Protein AF-A0A1C4PBJ3-F1 (afdb_monomer_lite)

Radius of gyration: 25.82 Å; chains: 1; bounding box: 63×35×83 Å

Secondary structure (DSSP, 8-state):
----EEEEEEEEEE--SS-----------TT-EEEE-TTT-TT-EEEE-SSEEEEEEEE---PBP---HHIIIIIS---TTT--EEEEEEEEEEEE-S---GGGTTTGGGGTTHHHHHHHHHHHH-HHHHHHHTTHHHHHHHHHHHHHHSPPPPHHHHHHHHHHTTSSSSS--

Foldseek 3Di:
DKPWDKDKAKFKDWDDDDDDDDDDDDDADPPKDKDADPPPHDPWIWIRHPFKIKIKDKDFPFDFDDDPQCCCCPVVVHNSVPITMTIIMIIMIMTTDPPPPPVCPVVVVRCPVVVVVVVVCNCPGHVVNVCVVVVVVVVVVVVVVVCVVDPDPDPVVVVVVVVVVVPPPPPDD

Structure (mmCIF, N/CA/C/O backbone):
data_AF-A0A1C4PBJ3-F1
#
_entry.id   AF-A0A1C4PBJ3-F1
#
loop_
_atom_site.group_PDB
_atom_site.id
_atom_site.type_symbol
_atom_site.label_atom_id
_atom_site.label_alt_id
_atom_site.label_comp_id
_atom_site.label_asym_id
_atom_site.label_entity_id
_atom_site.label_seq_id
_atom_site.pdbx_PDB_ins_code
_atom_site.Cartn_x
_atom_site.Cartn_y
_atom_site.Cartn_z
_atom_site.occupancy
_atom_site.B_iso_or_equiv
_atom_site.auth_seq_id
_atom_site.auth_comp_id
_atom_site.auth_asym_id
_atom_site.auth_atom_id
_atom_site.pdbx_PDB_model_num
ATOM 1 N N . MET A 1 1 ? -12.095 -16.387 19.108 1.00 33.94 1 MET A N 1
ATOM 2 C CA . MET A 1 1 ? -10.865 -16.398 18.285 1.00 33.94 1 MET A CA 1
ATOM 3 C C . MET A 1 1 ? -10.404 -14.954 18.110 1.00 33.94 1 MET A C 1
ATOM 5 O O . MET A 1 1 ? -11.253 -14.123 17.823 1.00 33.94 1 MET A O 1
ATOM 9 N N . SER A 1 2 ? -9.138 -14.624 18.402 1.00 35.03 2 SER A N 1
ATOM 10 C CA . SER A 1 2 ? -8.572 -13.299 18.074 1.00 35.03 2 SER A CA 1
ATOM 11 C C . SER A 1 2 ? -8.080 -13.402 16.640 1.00 35.03 2 SER A C 1
ATOM 13 O O . SER A 1 2 ? -7.171 -14.185 16.387 1.00 35.03 2 SER A O 1
ATOM 15 N N . GLY A 1 3 ? -8.758 -12.743 15.707 1.00 48.16 3 GLY A N 1
ATOM 16 C CA . GLY A 1 3 ? -8.329 -12.681 14.316 1.00 48.16 3 GLY A CA 1
ATOM 17 C C . GLY A 1 3 ? -7.573 -11.383 14.110 1.00 48.16 3 GLY A C 1
ATOM 18 O O . GLY A 1 3 ? -8.170 -10.407 13.670 1.00 48.16 3 GLY A O 1
ATOM 19 N N . ASP A 1 4 ? -6.300 -11.354 14.489 1.00 53.06 4 ASP A N 1
ATOM 20 C CA . ASP A 1 4 ? -5.421 -10.247 14.126 1.00 53.06 4 ASP A CA 1
ATOM 21 C C . ASP A 1 4 ? -5.090 -10.437 12.638 1.00 53.06 4 ASP A C 1
ATOM 23 O O . ASP A 1 4 ? -4.325 -11.332 12.277 1.00 53.06 4 ASP A O 1
ATOM 27 N N . LYS A 1 5 ? -5.719 -9.650 11.756 1.00 59.69 5 LYS A N 1
ATOM 28 C CA . LYS A 1 5 ? -5.404 -9.650 10.318 1.00 59.69 5 LYS A CA 1
ATOM 29 C C . LYS A 1 5 ? -4.367 -8.558 10.092 1.00 59.69 5 LYS A C 1
ATOM 31 O O . LYS A 1 5 ? -4.683 -7.373 10.209 1.00 59.69 5 LYS A O 1
ATOM 36 N N . ILE A 1 6 ? -3.132 -8.967 9.825 1.00 57.66 6 ILE A N 1
ATOM 37 C CA . ILE A 1 6 ? -2.056 -8.070 9.401 1.00 57.66 6 ILE A CA 1
ATOM 38 C C . ILE A 1 6 ? -2.011 -8.130 7.882 1.00 57.66 6 ILE A C 1
ATOM 40 O O . ILE A 1 6 ? -1.867 -9.207 7.305 1.00 57.66 6 ILE A O 1
ATOM 44 N N . ILE A 1 7 ? -2.170 -6.978 7.244 1.00 57.66 7 ILE A N 1
ATOM 45 C CA . ILE A 1 7 ? -1.995 -6.823 5.805 1.00 57.66 7 ILE A CA 1
ATOM 46 C C . ILE A 1 7 ? -0.792 -5.913 5.605 1.00 57.66 7 ILE A C 1
ATOM 48 O O . ILE A 1 7 ? -0.793 -4.767 6.053 1.00 57.66 7 ILE A O 1
ATOM 52 N N . THR A 1 8 ? 0.228 -6.444 4.941 1.00 63.47 8 THR A N 1
ATOM 53 C CA . THR A 1 8 ? 1.391 -5.683 4.488 1.00 63.47 8 THR A CA 1
ATOM 54 C C . THR A 1 8 ? 1.162 -5.320 3.034 1.00 63.47 8 THR A C 1
ATOM 56 O O . THR A 1 8 ? 0.879 -6.193 2.220 1.00 63.47 8 THR A O 1
ATOM 59 N N . THR A 1 9 ? 1.248 -4.036 2.719 1.00 64.94 9 THR A N 1
ATOM 60 C CA . THR A 1 9 ? 1.139 -3.518 1.357 1.00 64.94 9 THR A CA 1
ATOM 61 C C . THR A 1 9 ? 2.459 -2.864 0.979 1.00 64.94 9 THR A C 1
ATOM 63 O O . THR A 1 9 ? 2.974 -2.052 1.747 1.00 64.94 9 THR A O 1
ATOM 66 N N . ILE A 1 10 ? 3.015 -3.233 -0.173 1.00 58.59 10 ILE A N 1
ATOM 67 C CA . ILE A 1 10 ? 4.288 -2.703 -0.665 1.00 58.59 10 ILE A CA 1
ATOM 68 C C . ILE A 1 10 ? 3.994 -1.707 -1.779 1.00 58.59 10 ILE A C 1
ATOM 70 O O . ILE A 1 10 ? 3.514 -2.075 -2.848 1.00 58.59 10 ILE A O 1
ATOM 74 N N . VAL A 1 11 ? 4.308 -0.448 -1.510 1.00 56.06 11 VAL A N 1
ATOM 75 C CA . VAL A 1 11 ? 4.199 0.660 -2.449 1.00 56.06 11 VAL A CA 1
ATOM 76 C C . VAL A 1 11 ? 5.556 0.886 -3.078 1.00 56.06 11 VAL A C 1
ATOM 78 O O . VAL A 1 11 ? 6.561 1.022 -2.381 1.00 56.06 11 VAL A O 1
ATOM 81 N N . VAL A 1 12 ? 5.568 1.008 -4.399 1.00 55.84 12 VAL A N 1
ATOM 82 C CA . VAL A 1 12 ? 6.752 1.423 -5.138 1.00 55.84 12 VAL A CA 1
ATOM 83 C C . VAL A 1 12 ? 6.486 2.769 -5.790 1.00 55.84 12 VAL A C 1
ATOM 85 O O . VAL A 1 12 ? 5.518 2.925 -6.531 1.00 55.84 12 VAL A O 1
ATOM 88 N N . SER A 1 13 ? 7.336 3.751 -5.496 1.00 57.72 13 SER A N 1
ATOM 89 C CA . SER A 1 13 ? 7.252 5.087 -6.089 1.00 57.72 13 SER A CA 1
ATOM 90 C C . SER A 1 13 ? 8.486 5.370 -6.939 1.00 57.72 13 SER A C 1
ATOM 92 O O . SER A 1 13 ? 9.610 5.186 -6.470 1.00 57.72 13 SER A O 1
ATOM 94 N N . ALA A 1 14 ? 8.271 5.827 -8.175 1.00 53.50 14 ALA A N 1
ATOM 95 C CA . ALA A 1 14 ? 9.308 6.354 -9.058 1.00 53.50 14 ALA A CA 1
ATOM 96 C C . ALA A 1 14 ? 9.207 7.886 -9.078 1.00 53.50 14 ALA A C 1
ATOM 98 O O . ALA A 1 14 ? 8.134 8.444 -9.311 1.00 53.50 14 ALA A O 1
ATOM 99 N N . TYR A 1 15 ? 10.313 8.574 -8.788 1.00 52.41 15 TYR A N 1
ATOM 100 C CA . TYR A 1 15 ? 10.307 10.019 -8.560 1.00 52.41 15 TYR A CA 1
ATOM 101 C C . TYR A 1 15 ? 10.623 10.832 -9.826 1.00 52.41 15 TYR A C 1
ATOM 103 O O . TYR A 1 15 ? 11.685 10.679 -10.425 1.00 52.41 15 TYR A O 1
ATOM 111 N N . SER A 1 16 ? 9.733 11.770 -10.162 1.00 44.22 16 SER A N 1
ATOM 112 C CA . SER A 1 16 ? 9.980 12.903 -11.063 1.00 44.22 16 SER A CA 1
ATOM 113 C C . SER A 1 16 ? 9.087 14.081 -10.650 1.00 44.22 16 SER A C 1
ATOM 115 O O . SER A 1 16 ? 8.059 14.321 -11.272 1.00 44.22 16 SER A O 1
ATOM 117 N N . GLY A 1 17 ? 9.478 14.811 -9.601 1.00 53.66 17 GLY A N 1
ATOM 118 C CA . GLY A 1 17 ? 8.904 16.117 -9.245 1.00 53.66 17 GLY A CA 1
ATOM 119 C C . GLY A 1 17 ? 7.462 16.152 -8.694 1.00 53.66 17 GLY A C 1
ATOM 120 O O . GLY A 1 17 ? 6.544 15.543 -9.224 1.00 53.66 17 GLY A O 1
ATOM 121 N N . ASP A 1 18 ? 7.313 16.979 -7.655 1.00 55.19 18 ASP A N 1
ATOM 122 C CA . ASP A 1 18 ? 6.125 17.406 -6.892 1.00 55.19 18 ASP A CA 1
ATOM 123 C C . ASP A 1 18 ? 5.370 16.387 -6.009 1.00 55.19 18 ASP A C 1
ATOM 125 O O . ASP A 1 18 ? 5.390 15.173 -6.210 1.00 55.19 18 ASP A O 1
ATOM 129 N N . LYS A 1 19 ? 4.782 16.902 -4.917 1.00 49.75 19 LYS A N 1
ATOM 130 C CA . LYS A 1 19 ? 4.219 16.104 -3.810 1.00 49.75 19 LYS A CA 1
ATOM 131 C C . LYS A 1 19 ? 2.839 15.540 -4.159 1.00 49.75 19 LYS A C 1
ATOM 133 O O . LYS A 1 19 ? 1.918 16.288 -4.477 1.00 49.75 19 LYS A O 1
ATOM 138 N N . TYR A 1 20 ? 2.659 14.235 -3.976 1.00 57.84 20 TYR A N 1
ATOM 139 C CA . TYR A 1 20 ? 1.381 13.557 -4.194 1.00 57.84 20 TYR A CA 1
ATOM 140 C C . TYR A 1 20 ? 0.557 13.501 -2.903 1.00 57.84 20 TYR A C 1
ATOM 142 O O . TYR A 1 20 ? 0.980 12.907 -1.911 1.00 57.84 20 TYR A O 1
ATOM 150 N N . TYR A 1 21 ? -0.645 14.083 -2.923 1.00 55.72 21 TYR A N 1
ATOM 151 C CA . TYR A 1 21 ? -1.632 13.943 -1.850 1.00 55.72 21 TYR A CA 1
ATOM 152 C C . TYR A 1 21 ? -2.972 13.501 -2.430 1.00 55.72 21 TYR A C 1
ATOM 154 O O . TYR A 1 21 ? -3.525 14.168 -3.302 1.00 55.72 21 TYR A O 1
ATOM 162 N N . HIS A 1 22 ? -3.525 12.407 -1.904 1.00 61.66 22 HIS A N 1
ATOM 163 C CA . HIS A 1 22 ? -4.883 11.977 -2.216 1.00 61.66 22 HIS A CA 1
ATOM 164 C C . HIS A 1 22 ? -5.764 12.133 -0.977 1.00 61.66 22 HIS A C 1
ATOM 166 O O . HIS A 1 22 ? -5.483 11.571 0.082 1.00 61.66 22 HIS A O 1
ATOM 172 N N . HIS A 1 23 ? -6.842 12.904 -1.104 1.00 67.94 23 HIS A N 1
ATOM 173 C CA . HIS A 1 23 ? -7.827 13.040 -0.037 1.00 67.94 23 HIS A CA 1
ATOM 174 C C . HIS A 1 23 ? -8.746 11.819 -0.044 1.00 67.94 23 HIS A C 1
ATOM 176 O O . HIS A 1 23 ? -9.150 11.341 -1.104 1.00 67.94 23 HIS A O 1
ATOM 182 N N . PHE A 1 24 ? -9.105 11.315 1.132 1.00 69.31 24 PHE A N 1
ATOM 183 C CA . PHE A 1 24 ? -10.142 10.298 1.256 1.00 69.31 24 PHE A CA 1
ATOM 184 C C . PHE A 1 24 ? -11.047 10.609 2.443 1.00 69.31 24 PHE A C 1
ATOM 186 O O . PHE A 1 24 ? -10.644 11.264 3.404 1.00 69.31 24 PHE A O 1
ATOM 193 N N . SER A 1 25 ? -12.287 10.136 2.352 1.00 75.00 25 SER A N 1
ATOM 194 C CA . SER A 1 25 ? -13.273 10.227 3.423 1.00 75.00 25 SER A CA 1
ATOM 195 C C . SER A 1 25 ? -13.554 8.833 3.967 1.00 75.00 25 SER A C 1
ATOM 197 O O . SER A 1 25 ? -13.634 7.865 3.206 1.00 75.00 25 SER A O 1
ATOM 199 N N . LEU A 1 26 ? -13.693 8.731 5.287 1.00 77.88 26 LEU A N 1
ATOM 200 C CA . LEU A 1 26 ? -13.981 7.480 5.972 1.00 77.88 26 LEU A CA 1
ATOM 201 C C . LEU A 1 26 ? -15.108 7.691 6.982 1.00 77.88 26 LEU A C 1
ATOM 203 O O . LEU A 1 26 ? -14.971 8.459 7.933 1.00 77.88 26 LEU A O 1
ATOM 207 N N . THR A 1 27 ? -16.221 6.991 6.785 1.00 79.31 27 THR A N 1
ATOM 208 C CA . THR A 1 27 ? -17.342 6.991 7.728 1.00 79.31 27 THR A CA 1
ATOM 209 C C . THR A 1 27 ? -17.068 5.990 8.842 1.00 79.31 27 THR A C 1
ATOM 211 O O . THR A 1 27 ? -16.875 4.805 8.578 1.00 79.31 27 THR A O 1
ATOM 214 N N . LEU A 1 28 ? -17.063 6.464 10.088 1.00 82.19 28 LEU A N 1
ATOM 215 C CA . LEU A 1 28 ? -16.771 5.642 11.260 1.00 82.19 28 LEU A CA 1
ATOM 216 C C . LEU A 1 28 ? -18.006 5.472 12.156 1.00 82.19 28 LEU A C 1
ATOM 218 O O . LEU A 1 28 ? -18.807 6.401 12.271 1.00 82.19 28 LEU A O 1
ATOM 222 N N . PRO A 1 29 ? -18.147 4.324 12.845 1.00 79.12 29 PRO A N 1
ATOM 223 C CA . PRO A 1 29 ? -19.187 4.135 13.850 1.00 79.12 29 PRO A CA 1
ATOM 224 C C . PRO A 1 29 ? -19.089 5.165 14.980 1.00 79.12 29 PRO A C 1
ATOM 226 O O . PRO A 1 29 ? -17.990 5.584 15.364 1.00 79.12 29 PRO A O 1
ATOM 229 N N . GLN A 1 30 ? -20.230 5.520 15.570 1.00 79.81 30 GLN A N 1
ATOM 230 C CA . GLN A 1 30 ? -20.280 6.432 16.712 1.00 79.81 30 GLN A CA 1
ATOM 231 C C . GLN A 1 30 ? -19.432 5.905 17.883 1.00 79.81 30 GLN A C 1
ATOM 233 O O . GLN A 1 30 ? -19.420 4.711 18.179 1.00 79.81 30 GLN A O 1
ATOM 238 N N . GLY A 1 31 ? -18.699 6.804 18.544 1.00 81.62 31 GLY A N 1
ATOM 239 C CA . GLY A 1 31 ? -17.777 6.451 19.629 1.00 81.62 31 GLY A CA 1
ATOM 240 C C . GLY A 1 31 ? -16.388 6.004 19.163 1.00 81.62 31 GLY A C 1
ATOM 241 O O . GLY A 1 31 ? -15.540 5.716 20.008 1.00 81.62 31 GLY A O 1
ATOM 242 N N . SER A 1 32 ? -16.130 5.981 17.851 1.00 85.31 32 SER A N 1
ATOM 243 C CA . SER A 1 32 ? -14.778 5.774 17.326 1.00 85.31 32 SER A CA 1
ATOM 244 C C . SER A 1 32 ? -13.873 6.966 17.638 1.00 85.31 32 SER A C 1
ATOM 246 O O . SER A 1 32 ? -14.311 8.116 17.640 1.00 85.31 32 SER A O 1
ATOM 248 N N . ARG A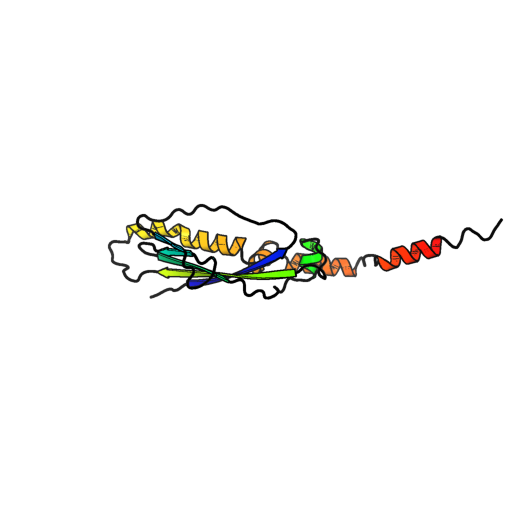 1 33 ? -12.593 6.693 17.886 1.00 89.25 33 ARG A N 1
ATOM 249 C CA . ARG A 1 33 ? -11.557 7.700 18.130 1.00 89.25 33 ARG A CA 1
ATOM 250 C C . ARG A 1 33 ? -10.426 7.524 17.134 1.00 89.25 33 ARG A C 1
ATOM 252 O O . ARG A 1 33 ? -10.010 6.400 16.873 1.00 89.25 33 ARG A O 1
ATOM 259 N N . ILE A 1 34 ? -9.927 8.637 16.614 1.00 88.81 34 ILE A N 1
ATOM 260 C CA . ILE A 1 34 ? -8.770 8.671 15.723 1.00 88.81 34 ILE A CA 1
ATOM 261 C C . ILE A 1 34 ? -7.624 9.326 16.486 1.00 88.81 34 ILE A C 1
ATOM 263 O O . ILE A 1 34 ? -7.806 10.378 17.097 1.00 88.81 34 ILE A O 1
ATOM 267 N N . SER A 1 35 ? -6.450 8.715 16.447 1.00 88.75 35 SER A N 1
ATOM 268 C CA . SER A 1 35 ? -5.235 9.269 17.037 1.00 88.75 35 SER A CA 1
ATOM 269 C C . SER A 1 35 ? -4.048 9.033 16.121 1.00 88.75 35 SER A C 1
ATOM 271 O O . SER A 1 35 ? -3.949 7.981 15.495 1.00 88.75 35 SER A O 1
ATOM 273 N N . ARG A 1 36 ? -3.125 9.991 16.079 1.00 83.44 36 ARG A N 1
ATOM 274 C CA . ARG A 1 36 ? -1.790 9.780 15.516 1.00 83.44 36 ARG A CA 1
ATOM 275 C C . ARG A 1 36 ? -0.853 9.358 16.637 1.00 83.44 36 ARG A C 1
ATOM 277 O O . ARG A 1 36 ? -0.968 9.868 17.751 1.00 83.44 36 ARG A O 1
ATOM 284 N N . SER A 1 37 ? 0.021 8.404 16.352 1.00 66.44 37 SER A N 1
ATOM 285 C CA . SER A 1 37 ? 1.024 7.936 17.304 1.00 66.44 37 SER A CA 1
ATOM 286 C C . SER A 1 37 ? 2.394 8.073 16.670 1.00 66.44 37 SER A C 1
ATOM 288 O O . SER A 1 37 ? 2.786 7.236 15.869 1.00 66.44 37 SER A O 1
ATOM 290 N N . ASP A 1 38 ? 3.152 9.088 17.074 1.00 64.06 38 ASP A N 1
ATOM 291 C CA . ASP A 1 38 ? 4.537 9.261 16.613 1.00 64.06 38 ASP A CA 1
ATOM 292 C C . ASP A 1 38 ? 5.512 8.300 17.323 1.00 64.06 38 ASP A C 1
ATOM 294 O O . ASP A 1 38 ? 6.722 8.384 17.141 1.00 64.06 38 ASP A O 1
ATOM 298 N N . LYS A 1 39 ? 4.999 7.392 18.168 1.00 59.97 39 LYS A N 1
ATOM 299 C CA . LYS A 1 39 ? 5.817 6.454 18.947 1.00 59.97 39 LYS A CA 1
ATOM 300 C C . LYS A 1 39 ? 6.313 5.255 18.138 1.00 59.97 39 LYS A C 1
ATOM 302 O O . LYS A 1 39 ? 7.329 4.687 18.515 1.00 59.97 39 LYS A O 1
ATOM 307 N N . GLU A 1 40 ? 5.588 4.848 17.094 1.00 57.47 40 GLU A N 1
ATOM 308 C CA . GLU A 1 40 ? 5.880 3.615 16.341 1.00 57.47 40 GLU A CA 1
ATOM 309 C C . GLU A 1 40 ? 6.470 3.905 14.955 1.00 57.47 40 GLU A C 1
ATOM 311 O O . GLU A 1 40 ? 7.463 3.288 14.580 1.00 57.47 40 GLU A O 1
ATOM 316 N N . SER A 1 41 ? 5.936 4.886 14.220 1.00 59.19 41 SER A N 1
ATOM 317 C CA . SER A 1 41 ? 6.583 5.442 13.026 1.00 59.19 41 SER A CA 1
ATOM 318 C C . SER A 1 41 ? 6.003 6.810 12.660 1.00 59.19 41 SER A C 1
ATOM 320 O O . SER A 1 41 ? 4.850 7.122 12.981 1.00 59.19 41 SER A O 1
ATOM 322 N N . ILE A 1 42 ? 6.782 7.623 11.942 1.00 65.06 42 ILE A N 1
ATOM 323 C CA . ILE A 1 42 ? 6.273 8.846 11.313 1.00 65.06 42 ILE A CA 1
ATOM 324 C C . ILE A 1 42 ? 5.169 8.444 10.326 1.00 65.06 42 ILE A C 1
ATOM 326 O O . ILE A 1 42 ? 5.403 7.664 9.408 1.00 65.06 42 ILE A O 1
ATOM 330 N N . GLY A 1 43 ? 3.961 8.980 10.514 1.00 68.25 43 GLY A N 1
ATOM 331 C CA . GLY A 1 43 ? 2.809 8.676 9.656 1.00 68.25 43 GLY A CA 1
ATOM 332 C C . GLY A 1 43 ? 1.898 7.552 10.160 1.00 68.25 43 GLY A C 1
ATOM 333 O O . GLY A 1 43 ? 0.986 7.154 9.437 1.00 68.25 43 GLY A O 1
ATOM 334 N N . SER A 1 44 ? 2.090 7.067 11.391 1.00 81.62 44 SER A N 1
ATOM 335 C CA . SER A 1 44 ? 1.193 6.080 11.999 1.00 81.62 44 SER A CA 1
ATOM 336 C C . SER A 1 44 ? -0.164 6.677 12.416 1.00 81.62 44 SER A C 1
ATOM 338 O O . SER A 1 44 ? -0.246 7.733 13.056 1.00 81.62 44 SER A O 1
ATOM 340 N N . LEU A 1 45 ? -1.253 5.976 12.088 1.00 87.12 45 LEU A N 1
ATOM 341 C CA . LEU A 1 45 ? -2.638 6.355 12.388 1.00 87.12 45 LEU A CA 1
ATOM 342 C C . LEU A 1 45 ? -3.347 5.198 13.094 1.00 87.12 45 LEU A C 1
ATOM 344 O O . LEU A 1 45 ? -3.366 4.085 12.591 1.00 87.12 45 LEU A O 1
ATOM 348 N N . ALA A 1 46 ? -3.998 5.464 14.220 1.00 89.31 46 ALA A N 1
ATOM 349 C CA . ALA A 1 46 ? -4.805 4.478 14.927 1.00 89.31 46 ALA A CA 1
ATOM 350 C C . ALA A 1 46 ? -6.274 4.909 14.956 1.00 89.31 46 ALA A C 1
ATOM 352 O O . ALA A 1 46 ? -6.604 6.036 15.337 1.00 89.31 46 ALA A O 1
ATOM 353 N N . ILE A 1 47 ? -7.160 3.990 14.586 1.00 89.44 47 ILE A N 1
ATOM 354 C CA . ILE A 1 47 ? -8.610 4.118 14.690 1.00 89.44 47 ILE A CA 1
ATOM 355 C C . ILE A 1 47 ? -9.079 3.123 15.743 1.00 89.44 47 ILE A C 1
ATOM 357 O O . ILE A 1 47 ? -8.980 1.911 15.569 1.00 89.44 47 ILE A O 1
ATOM 361 N N . ARG A 1 48 ? -9.605 3.631 16.852 1.00 89.31 48 ARG A N 1
ATOM 362 C CA . ARG A 1 48 ? -10.157 2.820 17.936 1.00 89.31 48 ARG A CA 1
ATOM 363 C C . ARG A 1 48 ? -11.669 2.884 17.884 1.00 89.31 48 ARG A C 1
ATOM 365 O O . ARG A 1 48 ? -12.252 3.910 18.224 1.00 89.31 48 ARG A O 1
ATOM 372 N N . GLY A 1 49 ? -12.298 1.806 17.440 1.00 85.00 49 GLY A N 1
ATOM 373 C CA . GLY A 1 49 ? -13.747 1.696 17.339 1.00 85.00 49 GLY A CA 1
ATOM 374 C C . GLY A 1 49 ? -14.361 0.916 18.506 1.00 85.00 49 GLY A C 1
ATOM 375 O O . GLY A 1 49 ? -13.654 0.264 19.279 1.00 85.00 49 GLY A O 1
ATOM 376 N N . PRO A 1 50 ? -15.696 0.930 18.635 1.00 81.25 50 PRO A N 1
ATOM 377 C CA . PRO A 1 50 ? -16.407 0.092 19.602 1.00 81.25 50 PRO A CA 1
ATOM 378 C C . PRO A 1 50 ? -16.112 -1.415 19.472 1.00 81.25 50 PRO A C 1
ATOM 380 O O . PRO A 1 50 ? -15.888 -2.081 20.481 1.00 81.25 50 PRO A O 1
ATOM 383 N N . LEU A 1 51 ? -16.065 -1.940 18.241 1.00 79.81 51 LEU A N 1
ATOM 384 C CA . LEU A 1 51 ? -15.853 -3.365 17.945 1.00 79.81 51 LEU A CA 1
ATOM 385 C C . LEU A 1 51 ? -14.485 -3.663 17.320 1.00 79.81 51 LEU A C 1
ATOM 387 O O . LEU A 1 51 ? -13.878 -4.690 17.623 1.00 79.81 51 LEU A O 1
ATOM 391 N N . VAL A 1 52 ? -14.019 -2.777 16.439 1.00 83.62 52 VAL A N 1
ATOM 392 C CA . VAL A 1 52 ? -12.807 -2.966 15.637 1.00 83.62 52 VAL A CA 1
ATOM 393 C C . VAL A 1 52 ? -11.819 -1.854 15.936 1.00 83.62 52 VAL A C 1
ATOM 395 O O . VAL A 1 52 ? -12.185 -0.680 15.958 1.00 83.62 52 VAL A O 1
ATOM 398 N N . ASP A 1 53 ? -10.574 -2.251 16.134 1.00 87.75 53 ASP A N 1
ATOM 399 C CA . ASP A 1 53 ? -9.420 -1.376 16.211 1.00 87.75 53 ASP A CA 1
ATOM 400 C C . ASP A 1 53 ? -8.573 -1.568 14.949 1.00 87.75 53 ASP A C 1
ATOM 402 O O . ASP A 1 53 ? -8.366 -2.698 14.505 1.00 87.75 53 ASP A O 1
ATOM 406 N N . ILE A 1 54 ? -8.103 -0.470 14.364 1.00 87.50 54 ILE A N 1
ATOM 407 C CA . ILE A 1 54 ? -7.276 -0.475 13.158 1.00 87.50 54 ILE A CA 1
ATOM 408 C C . ILE A 1 54 ? -6.038 0.366 13.414 1.00 87.50 54 ILE A C 1
ATOM 410 O O . ILE A 1 54 ? -6.153 1.516 13.834 1.00 87.50 54 ILE A O 1
ATOM 414 N N . ASP A 1 55 ? -4.877 -0.199 13.131 1.00 88.19 55 ASP A N 1
ATOM 415 C CA . ASP A 1 55 ? -3.594 0.487 13.184 1.00 88.19 55 ASP A CA 1
ATOM 416 C C . ASP A 1 55 ? -2.995 0.534 11.781 1.00 88.19 55 ASP A C 1
ATOM 418 O O . ASP A 1 55 ? -2.878 -0.494 11.114 1.00 88.19 55 ASP A O 1
ATOM 422 N N . PHE A 1 56 ? -2.631 1.735 11.348 1.00 86.25 56 PHE A N 1
ATOM 423 C CA . PHE A 1 56 ? -1.866 2.007 10.142 1.00 86.25 56 PHE A CA 1
ATOM 424 C C . PHE A 1 56 ? -0.467 2.424 10.552 1.00 86.25 56 PHE A C 1
ATOM 426 O O . PHE A 1 56 ? -0.318 3.354 11.345 1.00 86.25 56 PHE A O 1
ATOM 433 N N . ALA A 1 57 ? 0.537 1.802 9.954 1.00 86.50 57 ALA A N 1
ATOM 434 C CA . ALA A 1 57 ? 1.911 2.258 10.041 1.00 86.50 57 ALA A CA 1
ATOM 435 C C . ALA A 1 57 ? 2.491 2.338 8.634 1.00 86.50 57 ALA A C 1
ATOM 437 O O . ALA A 1 57 ? 2.353 1.409 7.839 1.00 86.50 57 ALA A O 1
ATOM 438 N N . VAL A 1 58 ? 3.132 3.461 8.330 1.00 81.81 58 VAL A N 1
ATOM 439 C CA . VAL A 1 58 ? 3.915 3.625 7.107 1.00 81.81 58 VAL A CA 1
ATOM 440 C C . VAL A 1 58 ? 5.379 3.564 7.496 1.00 81.81 58 VAL A C 1
ATOM 442 O O . VAL A 1 58 ? 5.800 4.208 8.461 1.00 81.81 58 VAL A O 1
ATOM 445 N N . VAL A 1 59 ? 6.134 2.756 6.767 1.00 82.50 59 VAL A N 1
ATOM 446 C CA . VAL A 1 59 ? 7.557 2.536 6.981 1.00 82.50 59 VAL A CA 1
ATOM 447 C C . VAL A 1 59 ? 8.270 2.766 5.654 1.00 82.50 59 VAL A C 1
ATOM 449 O O . VAL A 1 59 ? 8.008 2.085 4.663 1.00 82.50 59 VAL A O 1
ATOM 452 N N . CYS A 1 60 ? 9.161 3.754 5.646 1.00 77.81 60 CYS A N 1
ATOM 453 C CA . CYS A 1 60 ? 10.010 4.093 4.511 1.00 77.81 60 CYS A CA 1
ATOM 454 C C . CYS A 1 60 ? 11.454 3.794 4.909 1.00 77.81 60 CYS A C 1
ATOM 456 O O . CYS A 1 60 ? 12.162 4.678 5.387 1.00 77.81 60 CYS A O 1
ATOM 458 N N . ASP A 1 61 ? 11.885 2.549 4.733 1.00 71.69 61 ASP A N 1
ATOM 459 C CA . ASP A 1 61 ? 13.223 2.111 5.152 1.00 71.69 61 ASP A CA 1
ATOM 460 C C . ASP A 1 61 ? 14.346 2.618 4.221 1.00 71.69 61 ASP A C 1
ATOM 462 O O . ASP A 1 61 ? 15.522 2.348 4.446 1.00 71.69 61 ASP A O 1
ATOM 466 N N . GLY A 1 62 ? 14.002 3.355 3.157 1.00 64.56 62 GLY A N 1
ATOM 467 C CA . GLY A 1 62 ? 14.966 3.930 2.215 1.00 64.56 62 GLY A CA 1
ATOM 468 C C . GLY A 1 62 ? 15.610 2.913 1.268 1.00 64.56 62 GLY A C 1
ATOM 469 O O . GLY A 1 62 ? 16.497 3.284 0.501 1.00 64.56 62 GLY A O 1
ATOM 470 N N . PHE A 1 63 ? 15.173 1.651 1.293 1.00 64.69 63 PHE A N 1
ATOM 471 C CA . PHE A 1 63 ? 15.633 0.635 0.353 1.00 64.69 63 PHE A CA 1
ATOM 472 C C . PHE A 1 63 ? 15.048 0.861 -1.046 1.00 64.69 63 PHE A C 1
ATOM 474 O O . PHE A 1 63 ? 13.907 1.308 -1.213 1.00 64.69 63 PHE A O 1
ATOM 481 N N . GLY A 1 64 ? 15.862 0.548 -2.057 1.00 71.38 64 GLY A N 1
ATOM 482 C CA . GLY A 1 64 ? 15.434 0.559 -3.448 1.00 71.38 64 GLY A CA 1
ATOM 483 C C . GLY A 1 64 ? 14.405 -0.540 -3.700 1.00 71.38 64 GLY A C 1
ATOM 484 O O . GLY A 1 64 ? 14.615 -1.684 -3.300 1.00 71.38 64 GLY A O 1
ATOM 485 N N . ALA A 1 65 ? 13.303 -0.204 -4.362 1.00 80.19 65 ALA A N 1
ATOM 486 C CA . ALA A 1 65 ? 12.310 -1.192 -4.759 1.00 80.19 65 ALA A CA 1
ATOM 487 C C . ALA A 1 65 ? 12.744 -1.930 -6.034 1.00 80.19 65 ALA A C 1
ATOM 489 O O . ALA A 1 65 ? 13.234 -1.320 -6.987 1.00 80.19 65 ALA A O 1
ATOM 490 N N . GLY A 1 66 ? 12.519 -3.244 -6.069 1.00 82.00 66 GLY A N 1
ATOM 491 C CA . GLY A 1 66 ? 12.752 -4.072 -7.251 1.00 82.00 66 GLY A CA 1
ATOM 492 C C . GLY A 1 66 ? 11.672 -3.853 -8.307 1.00 82.00 66 GLY A C 1
ATOM 493 O O . GLY A 1 66 ? 10.703 -4.602 -8.360 1.00 82.00 66 GLY A O 1
ATOM 494 N N . VAL A 1 67 ? 11.827 -2.830 -9.146 1.00 86.81 67 VAL A N 1
ATOM 495 C CA . VAL A 1 67 ? 10.927 -2.585 -10.284 1.00 86.81 67 VAL A CA 1
ATOM 496 C C . VAL A 1 67 ? 11.474 -3.275 -11.534 1.00 86.81 67 VAL A C 1
ATOM 498 O O . VAL A 1 67 ? 12.667 -3.132 -11.819 1.00 86.81 67 VAL A O 1
ATOM 501 N N . PRO A 1 68 ? 10.642 -3.984 -12.324 1.00 88.31 68 PRO A N 1
ATOM 502 C CA . PRO A 1 68 ? 11.088 -4.551 -13.591 1.00 88.31 68 PRO A CA 1
ATOM 503 C C . PRO A 1 68 ? 11.672 -3.475 -14.517 1.00 88.31 68 PRO A C 1
ATOM 505 O O . PRO A 1 68 ? 11.068 -2.425 -14.738 1.00 88.31 68 PRO A O 1
ATOM 508 N N . PHE A 1 69 ? 12.841 -3.742 -15.098 1.00 86.88 69 PHE A N 1
ATOM 509 C CA . PHE A 1 69 ? 13.563 -2.781 -15.943 1.00 86.88 69 PHE A CA 1
ATOM 510 C C . PHE A 1 69 ? 12.706 -2.261 -17.108 1.00 86.88 69 PHE A C 1
ATOM 512 O O . PHE A 1 69 ? 12.626 -1.062 -17.368 1.00 86.88 69 PHE A O 1
ATOM 519 N N . ASN A 1 70 ? 12.012 -3.174 -17.784 1.00 89.06 70 ASN A N 1
ATOM 520 C CA . ASN A 1 70 ? 11.114 -2.856 -18.889 1.00 89.06 70 ASN A CA 1
ATOM 521 C C . ASN A 1 70 ? 9.830 -2.151 -18.436 1.00 89.06 70 ASN A C 1
ATOM 523 O O . ASN A 1 70 ? 9.216 -1.459 -19.237 1.00 89.06 70 ASN A O 1
ATOM 527 N N . PHE A 1 71 ? 9.422 -2.288 -17.175 1.00 90.25 71 PHE A N 1
ATOM 528 C CA . PHE A 1 71 ? 8.296 -1.523 -16.646 1.00 90.25 71 PHE A CA 1
ATOM 529 C C . PHE A 1 71 ? 8.657 -0.039 -16.551 1.00 90.25 71 PHE A C 1
ATOM 531 O O . PHE A 1 71 ? 7.897 0.816 -17.003 1.00 90.25 71 PHE A O 1
ATOM 538 N N . LEU A 1 72 ? 9.854 0.271 -16.044 1.00 88.44 72 LEU A N 1
ATOM 539 C CA . LEU A 1 72 ? 10.361 1.644 -16.018 1.00 88.44 72 LEU A CA 1
ATOM 540 C C . LEU A 1 72 ? 10.467 2.225 -17.432 1.00 88.44 72 LEU A C 1
ATOM 542 O O . LEU A 1 72 ? 9.980 3.325 -17.679 1.00 88.44 72 LEU A O 1
ATOM 546 N N . GLN A 1 73 ? 11.044 1.463 -18.361 1.00 89.06 73 GLN A N 1
ATOM 547 C CA . GLN A 1 73 ? 11.26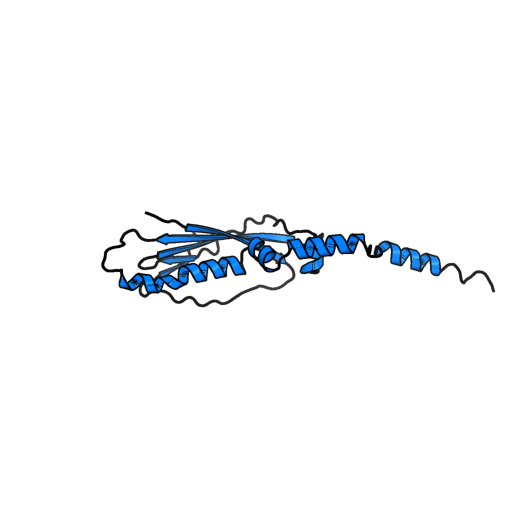8 1.928 -19.725 1.00 89.06 73 GLN A CA 1
ATOM 548 C C . GLN A 1 73 ? 9.975 2.064 -20.537 1.00 89.06 73 GLN A C 1
ATOM 550 O O . GLN A 1 73 ? 9.720 3.115 -21.109 1.00 89.06 73 GLN A O 1
ATOM 555 N N . GLU A 1 74 ? 9.165 1.010 -20.606 1.00 89.75 74 GLU A N 1
ATOM 556 C CA . GLU A 1 74 ? 8.080 0.904 -21.590 1.00 89.75 74 GLU A CA 1
ATOM 557 C C . GLU A 1 74 ? 6.739 1.399 -21.036 1.00 89.75 74 GLU A C 1
ATOM 559 O O . GLU A 1 74 ? 5.941 1.974 -21.771 1.00 89.75 74 GLU A O 1
ATOM 564 N N . TYR A 1 75 ? 6.476 1.189 -19.741 1.00 90.06 75 TYR A N 1
ATOM 565 C CA . TYR A 1 75 ? 5.221 1.619 -19.117 1.00 90.06 75 TYR A CA 1
ATOM 566 C C . TYR A 1 75 ? 5.325 3.033 -18.539 1.00 90.06 75 TYR A C 1
ATOM 568 O O . TYR A 1 75 ? 4.439 3.858 -18.751 1.00 90.06 75 TYR A O 1
ATOM 576 N N . MET A 1 76 ? 6.410 3.322 -17.814 1.00 87.44 76 MET A N 1
ATOM 577 C CA . MET A 1 76 ? 6.609 4.624 -17.165 1.00 87.44 76 MET A CA 1
ATOM 578 C C . MET A 1 76 ? 7.329 5.641 -18.061 1.00 87.44 76 MET A C 1
ATOM 580 O O . MET A 1 76 ? 7.349 6.823 -17.721 1.00 87.44 76 MET A O 1
ATOM 584 N N . ASN A 1 77 ? 7.905 5.208 -19.191 1.00 87.12 77 ASN A N 1
ATOM 585 C CA . ASN A 1 77 ? 8.715 6.044 -20.083 1.00 87.12 77 ASN A CA 1
ATOM 586 C C . ASN A 1 77 ? 9.866 6.764 -19.347 1.00 87.12 77 ASN A C 1
ATOM 588 O O . ASN A 1 77 ? 10.155 7.939 -19.585 1.00 87.12 77 ASN A O 1
ATOM 592 N N . LEU A 1 78 ? 10.497 6.059 -18.407 1.00 86.12 78 LEU A N 1
ATOM 593 C CA . LEU A 1 78 ? 11.632 6.528 -17.619 1.00 86.12 78 LEU A CA 1
ATOM 594 C C . LEU A 1 78 ? 12.904 5.785 -18.028 1.00 86.12 78 LEU A C 1
ATOM 596 O O . LEU A 1 78 ? 12.873 4.596 -18.330 1.00 86.12 78 LEU A O 1
ATOM 600 N N . ASP A 1 79 ? 14.042 6.476 -17.971 1.00 86.25 79 ASP A N 1
ATOM 601 C CA . ASP A 1 79 ? 15.362 5.862 -18.138 1.00 86.25 79 ASP A CA 1
ATOM 602 C C . ASP A 1 79 ? 15.661 4.958 -16.924 1.00 86.25 79 ASP A C 1
ATOM 604 O O . ASP A 1 79 ? 15.853 5.484 -15.820 1.00 86.25 79 ASP A O 1
ATOM 608 N N . PRO A 1 80 ? 15.720 3.620 -17.079 1.00 85.50 80 PRO A N 1
ATOM 609 C CA . PRO A 1 80 ? 15.872 2.708 -15.945 1.00 85.50 80 PRO A CA 1
ATOM 610 C C . PRO A 1 80 ? 17.208 2.858 -15.209 1.00 85.50 80 PRO A C 1
ATOM 612 O O . PRO A 1 80 ? 17.315 2.440 -14.061 1.00 85.50 80 PRO A O 1
ATOM 615 N N . PHE A 1 81 ? 18.224 3.455 -15.845 1.00 85.25 81 PHE A N 1
ATOM 616 C CA . PHE A 1 81 ? 19.523 3.716 -15.218 1.00 85.25 81 PHE A CA 1
ATOM 617 C C . PHE A 1 81 ? 19.543 5.007 -14.395 1.00 85.25 81 PHE A C 1
ATOM 619 O O . PHE A 1 81 ? 20.452 5.211 -13.591 1.00 85.25 81 PHE A O 1
ATOM 626 N N . LYS A 1 82 ? 18.562 5.893 -14.599 1.00 83.69 82 LYS A N 1
ATOM 627 C CA . LYS A 1 82 ? 18.420 7.156 -13.856 1.00 83.69 82 LYS A CA 1
ATOM 628 C C . LYS A 1 82 ? 17.254 7.135 -12.878 1.00 83.69 82 LYS A C 1
ATOM 630 O O . LYS A 1 82 ? 17.240 7.919 -11.931 1.00 83.69 82 LYS A O 1
ATOM 635 N N . ALA A 1 83 ? 16.270 6.274 -13.113 1.00 82.56 83 ALA A N 1
ATOM 636 C CA . ALA A 1 83 ? 15.133 6.109 -12.232 1.00 82.56 83 ALA A CA 1
ATOM 637 C C . ALA A 1 83 ? 15.577 5.478 -10.906 1.00 82.56 83 ALA A C 1
ATOM 639 O O . ALA A 1 83 ? 16.242 4.446 -10.878 1.00 82.56 83 ALA A O 1
ATOM 640 N N . SER A 1 84 ? 15.163 6.094 -9.802 1.00 79.12 84 SER A N 1
ATOM 641 C CA . SER A 1 84 ? 15.269 5.509 -8.469 1.00 79.12 84 SER A CA 1
ATOM 642 C C . SER A 1 84 ? 13.869 5.174 -7.983 1.00 79.12 84 SER A C 1
ATOM 644 O O . SER A 1 84 ? 12.987 6.039 -7.967 1.00 79.12 84 SER A O 1
ATOM 646 N N . ALA A 1 85 ? 13.666 3.909 -7.633 1.00 80.75 85 ALA A N 1
ATOM 647 C CA . ALA A 1 85 ? 12.423 3.422 -7.070 1.00 80.75 85 ALA A CA 1
ATOM 648 C C . ALA A 1 85 ? 12.597 3.243 -5.564 1.00 80.75 85 ALA A C 1
ATOM 650 O O . ALA A 1 85 ? 13.550 2.599 -5.131 1.00 80.75 85 ALA A O 1
ATOM 651 N N . MET A 1 86 ? 11.681 3.789 -4.769 1.00 80.19 86 MET A N 1
ATOM 652 C CA . MET A 1 86 ? 11.696 3.619 -3.315 1.00 80.19 86 MET A CA 1
ATOM 653 C C . MET A 1 86 ? 10.603 2.656 -2.881 1.00 80.19 86 MET A C 1
ATOM 655 O O . MET A 1 86 ? 9.461 2.771 -3.335 1.00 80.19 86 MET A O 1
ATOM 659 N N . GLU A 1 87 ? 10.955 1.740 -1.980 1.00 82.50 87 GLU A N 1
ATOM 660 C CA . GLU A 1 87 ? 9.989 0.872 -1.317 1.00 82.50 87 GLU A CA 1
ATOM 661 C C . GLU A 1 87 ? 9.376 1.598 -0.114 1.00 82.50 87 GLU A C 1
ATOM 663 O O . GLU A 1 87 ? 10.076 2.096 0.773 1.00 82.50 87 GLU A O 1
ATOM 668 N N . VAL A 1 88 ? 8.048 1.642 -0.074 1.00 80.06 88 VAL A N 1
ATOM 669 C CA . VAL A 1 88 ? 7.271 2.156 1.049 1.00 80.06 88 VAL A CA 1
ATOM 670 C C . VAL A 1 88 ? 6.328 1.056 1.512 1.00 80.06 88 VAL A C 1
ATOM 672 O O . VAL A 1 88 ? 5.469 0.596 0.768 1.00 80.06 88 VAL A O 1
ATOM 675 N N . LYS A 1 89 ? 6.469 0.624 2.762 1.00 82.56 89 LYS A N 1
ATOM 676 C CA . LYS A 1 89 ? 5.628 -0.425 3.342 1.00 82.56 89 LYS A CA 1
ATOM 677 C C . LYS A 1 89 ? 4.498 0.209 4.129 1.00 82.56 89 LYS A C 1
ATOM 679 O O . LYS A 1 89 ? 4.726 1.018 5.026 1.00 82.56 89 LYS A O 1
ATOM 684 N N . VAL A 1 90 ? 3.276 -0.189 3.812 1.00 82.56 90 VAL A N 1
ATOM 685 C CA . VAL A 1 90 ? 2.074 0.181 4.552 1.00 82.56 90 VAL A CA 1
ATOM 686 C C . VAL A 1 90 ? 1.582 -1.053 5.289 1.00 82.56 90 VAL A C 1
ATOM 688 O O . VAL A 1 90 ? 1.130 -2.027 4.690 1.00 82.56 90 VAL A O 1
ATOM 691 N N . PHE A 1 91 ? 1.671 -1.009 6.609 1.00 84.38 91 PHE A N 1
ATOM 692 C CA . PHE A 1 91 ? 1.133 -2.030 7.487 1.00 84.38 91 PHE A CA 1
ATOM 693 C C . PHE A 1 91 ? -0.246 -1.611 7.953 1.00 84.38 91 PHE A C 1
ATOM 695 O O . PHE A 1 91 ? -0.437 -0.501 8.452 1.00 84.38 91 PHE A O 1
ATOM 702 N N . VAL A 1 92 ? -1.198 -2.526 7.823 1.00 85.12 92 VAL A N 1
ATOM 703 C CA . VAL A 1 92 ? -2.533 -2.358 8.377 1.00 85.12 92 VAL A CA 1
ATOM 704 C C . VAL A 1 92 ? -2.847 -3.546 9.259 1.00 85.12 92 VAL A C 1
ATOM 706 O O . VAL A 1 92 ? -2.943 -4.681 8.789 1.00 85.12 92 VAL A O 1
ATOM 709 N N . LYS A 1 93 ? -3.021 -3.284 10.549 1.00 86.81 93 LYS A N 1
ATOM 710 C CA . LYS A 1 93 ? -3.460 -4.281 11.516 1.00 86.81 93 LYS A CA 1
ATOM 711 C C . LYS A 1 93 ? -4.911 -4.018 11.871 1.00 86.81 93 LYS A C 1
ATOM 713 O O . LYS A 1 93 ? -5.243 -2.951 12.374 1.00 86.81 93 LYS A O 1
ATOM 718 N N . VAL A 1 94 ? -5.765 -5.015 11.663 1.00 85.00 94 VAL A N 1
ATOM 719 C CA . VAL A 1 94 ? -7.164 -4.982 12.097 1.00 85.00 94 VAL A CA 1
ATOM 720 C C . VAL A 1 94 ? -7.341 -5.959 13.251 1.00 85.00 94 VAL A C 1
ATOM 722 O O . VAL A 1 94 ? -7.043 -7.146 13.120 1.00 85.00 94 VAL A O 1
ATOM 725 N N . SER A 1 95 ? -7.829 -5.451 14.380 1.00 85.50 95 SER A N 1
ATOM 726 C CA . SER A 1 95 ? -8.057 -6.216 15.604 1.00 85.50 95 SER A CA 1
ATOM 727 C C . SER A 1 95 ? -9.523 -6.146 16.006 1.00 85.50 95 SER A C 1
ATOM 729 O O . SER A 1 95 ? -10.127 -5.074 16.061 1.00 85.50 95 SER A O 1
ATOM 731 N N . VAL A 1 96 ? -10.102 -7.298 16.327 1.00 81.75 96 VAL A N 1
ATOM 732 C CA . VAL A 1 96 ? -11.514 -7.416 16.696 1.00 81.75 96 VAL A CA 1
ATOM 733 C C . VAL A 1 96 ? -11.632 -7.661 18.201 1.00 81.75 96 VAL A C 1
ATOM 735 O O . VAL A 1 96 ? -11.091 -8.633 18.732 1.00 81.75 96 VAL A O 1
ATOM 738 N N . LYS A 1 97 ? -12.348 -6.788 18.919 1.00 80.56 97 LYS A N 1
ATOM 739 C CA . LYS A 1 97 ? -12.465 -6.868 20.382 1.00 80.56 97 LYS A CA 1
ATOM 740 C C . LYS A 1 97 ? -13.282 -8.087 20.799 1.00 80.56 97 LYS A C 1
ATOM 742 O O . LYS A 1 97 ? -14.450 -8.210 20.457 1.00 80.56 97 LYS A O 1
ATOM 747 N N . ARG A 1 98 ? -12.699 -8.952 21.640 1.00 64.44 98 ARG A N 1
ATOM 748 C CA . ARG A 1 98 ? -13.332 -10.185 22.162 1.00 64.44 98 ARG A CA 1
ATOM 749 C C . ARG A 1 98 ? -14.620 -9.980 22.966 1.00 64.44 98 ARG A C 1
ATOM 751 O O . ARG A 1 98 ? -15.319 -10.962 23.194 1.00 64.44 98 ARG A O 1
ATOM 758 N N . ARG A 1 99 ? -14.961 -8.756 23.395 1.00 63.41 99 ARG A N 1
ATOM 759 C CA . ARG A 1 99 ? -16.238 -8.452 24.074 1.00 63.41 99 ARG A CA 1
ATOM 760 C C . ARG A 1 99 ? -17.410 -8.432 23.080 1.00 63.41 99 ARG A C 1
ATOM 762 O O . ARG A 1 99 ? -18.208 -7.503 23.073 1.00 63.41 99 ARG A O 1
ATOM 769 N N . PHE A 1 100 ? -17.505 -9.488 22.273 1.00 59.00 100 PHE A N 1
ATOM 770 C CA . PHE A 1 100 ? -18.626 -9.868 21.415 1.00 59.00 100 PHE A CA 1
ATOM 771 C C . PHE A 1 100 ? -19.821 -10.293 22.285 1.00 59.00 100 PHE A C 1
ATOM 773 O O . PHE A 1 100 ? -20.343 -11.400 22.172 1.00 59.00 100 PHE A O 1
ATOM 780 N N . SER A 1 101 ? -20.219 -9.446 23.239 1.00 51.69 101 SER A N 1
ATOM 781 C CA . SER A 1 101 ? -21.443 -9.690 23.981 1.00 51.69 101 SER A CA 1
ATOM 782 C C . SER A 1 101 ? -22.620 -9.503 23.030 1.00 51.69 101 SER A C 1
ATOM 784 O O . SER A 1 101 ? -22.635 -8.630 22.160 1.00 51.69 101 SER A O 1
ATOM 786 N N . VAL A 1 102 ? -23.612 -10.360 23.225 1.00 53.38 102 VAL A N 1
ATOM 787 C CA . VAL A 1 102 ? -24.887 -10.479 22.507 1.00 53.38 102 VAL A CA 1
ATOM 788 C C . VAL A 1 102 ? -25.597 -9.128 22.254 1.00 53.38 102 VAL A C 1
ATOM 790 O O . VAL A 1 102 ? -26.392 -9.025 21.328 1.00 53.38 102 VAL A O 1
ATOM 793 N N . LEU A 1 103 ? -25.246 -8.058 22.981 1.00 53.16 103 LEU A N 1
ATOM 794 C CA . LEU A 1 103 ? -25.744 -6.689 22.783 1.00 53.16 103 LEU A CA 1
ATOM 795 C C . LEU A 1 103 ? -25.326 -6.007 21.466 1.00 53.16 103 LEU A C 1
ATOM 797 O O . LEU A 1 103 ? -25.948 -5.019 21.085 1.00 53.16 103 LEU A O 1
ATOM 801 N N . LEU A 1 104 ? -24.294 -6.488 20.767 1.00 54.84 104 LEU A N 1
ATOM 802 C CA . LEU A 1 104 ? -23.760 -5.831 19.563 1.00 54.84 104 LEU A CA 1
ATOM 803 C C . LEU A 1 104 ? -24.142 -6.522 18.242 1.00 54.84 104 LEU A C 1
ATOM 805 O O . LEU A 1 104 ? -23.648 -6.108 17.192 1.00 54.84 104 LEU A O 1
ATOM 809 N N . GLN A 1 105 ? -25.053 -7.507 18.253 1.00 55.12 105 GLN A N 1
ATOM 810 C CA . GLN A 1 105 ? -25.540 -8.192 17.038 1.00 55.12 105 GLN A CA 1
ATOM 811 C C . GLN A 1 105 ? -26.119 -7.244 15.970 1.00 55.12 105 GLN A C 1
ATOM 813 O O . GLN A 1 105 ? -26.033 -7.550 14.787 1.00 55.12 105 GLN A O 1
ATOM 818 N N . GLY A 1 106 ? -26.649 -6.077 16.356 1.00 55.62 106 GLY A N 1
ATOM 819 C CA . GLY A 1 106 ? -27.111 -5.048 15.410 1.00 55.62 106 GLY A CA 1
ATOM 820 C C . GLY A 1 106 ? -26.004 -4.135 14.865 1.00 55.62 106 GLY A C 1
ATOM 821 O O . GLY A 1 106 ? -26.243 -3.369 13.936 1.00 55.62 106 GLY A O 1
ATOM 822 N N . SER A 1 107 ? -24.796 -4.184 15.438 1.00 58.91 107 SER A N 1
ATOM 823 C CA . SER A 1 107 ? -23.713 -3.236 15.137 1.00 58.91 107 SER A CA 1
ATOM 824 C C . SER A 1 107 ? -22.682 -3.744 14.123 1.00 58.91 107 SER A C 1
ATOM 826 O O . SER A 1 107 ? -21.907 -2.957 13.582 1.00 58.91 107 SER A O 1
ATOM 828 N N . THR A 1 108 ? -22.680 -5.044 13.829 1.00 61.16 108 THR A N 1
ATOM 829 C CA . THR A 1 108 ? -21.794 -5.681 12.839 1.00 61.16 108 THR A CA 1
ATOM 830 C C . THR A 1 108 ? -21.970 -5.102 11.436 1.00 61.16 108 THR A C 1
ATOM 832 O O . THR A 1 108 ? -20.984 -4.953 10.716 1.00 61.16 108 THR A O 1
ATOM 835 N N . ASN A 1 109 ? -23.185 -4.669 11.081 1.00 63.34 109 ASN A N 1
ATOM 836 C CA . ASN A 1 109 ? -23.467 -4.009 9.802 1.00 63.34 109 ASN A CA 1
ATOM 837 C C . ASN A 1 109 ? -22.655 -2.713 9.607 1.00 63.34 109 ASN A C 1
ATOM 839 O O . ASN A 1 109 ? -22.274 -2.394 8.483 1.00 63.34 109 ASN A O 1
ATOM 843 N N . TYR A 1 110 ? -22.304 -1.999 10.687 1.00 66.12 110 TYR A N 1
ATOM 844 C CA . TYR A 1 110 ? -21.501 -0.770 10.606 1.00 66.12 110 TYR A CA 1
ATOM 845 C C . TYR A 1 110 ? -20.017 -1.016 10.323 1.00 66.12 110 TYR A C 1
ATOM 847 O O . TYR A 1 110 ? -19.277 -0.054 10.141 1.00 66.12 110 TYR A O 1
ATOM 855 N N . TYR A 1 111 ? -19.567 -2.271 10.285 1.00 72.81 111 TYR A N 1
ATOM 856 C CA . TYR A 1 111 ? -18.182 -2.635 9.974 1.00 72.81 111 TYR A CA 1
ATOM 857 C C . TYR A 1 111 ? -18.022 -3.247 8.581 1.00 72.81 111 TYR A C 1
ATOM 859 O O . TYR A 1 111 ? -16.913 -3.615 8.198 1.00 72.81 111 TYR A O 1
ATOM 867 N N . GLY A 1 112 ? -19.093 -3.271 7.777 1.00 76.50 112 GLY A N 1
ATOM 868 C CA . GLY A 1 112 ? -19.042 -3.705 6.379 1.00 76.50 112 GLY A CA 1
ATOM 869 C C . GLY A 1 112 ? -18.099 -2.874 5.500 1.00 76.50 112 GLY A C 1
ATOM 870 O O . GLY A 1 112 ? -17.738 -3.319 4.420 1.00 76.50 112 GLY A O 1
ATOM 871 N N . TRP A 1 113 ? -17.657 -1.697 5.957 1.00 79.75 113 TRP A N 1
ATOM 872 C CA . TRP A 1 113 ? -16.685 -0.861 5.247 1.00 79.75 113 TRP A CA 1
ATOM 873 C C . TRP A 1 113 ? -15.240 -1.351 5.368 1.00 79.75 113 TRP A C 1
ATOM 875 O O . TRP A 1 113 ? -14.427 -0.959 4.532 1.00 79.75 113 TRP A O 1
ATOM 885 N N . VAL A 1 114 ? -14.908 -2.177 6.372 1.00 81.56 114 VAL A N 1
ATOM 886 C CA . VAL A 1 114 ? -13.518 -2.570 6.660 1.00 81.56 114 VAL A CA 1
ATOM 887 C C . VAL A 1 114 ? -12.928 -3.345 5.487 1.00 81.56 114 VAL A C 1
ATOM 889 O O . VAL A 1 114 ? -11.893 -2.947 4.967 1.00 81.56 114 VAL A O 1
ATOM 892 N N . GLU A 1 115 ? -13.602 -4.391 5.007 1.00 82.44 115 GLU A N 1
ATOM 893 C CA . GLU A 1 115 ? -13.082 -5.198 3.895 1.00 82.44 115 GLU A CA 1
ATOM 894 C C . GLU A 1 115 ? -12.993 -4.403 2.573 1.00 82.44 115 GLU A C 1
ATOM 896 O O . GLU A 1 115 ? -11.926 -4.416 1.962 1.00 82.44 115 GLU A O 1
ATOM 901 N N . PRO A 1 116 ? -14.009 -3.618 2.150 1.00 84.50 116 PRO A N 1
ATOM 902 C CA . PRO A 1 116 ? -13.879 -2.711 1.008 1.00 84.50 116 PRO A CA 1
ATOM 903 C C . PRO A 1 116 ? -12.747 -1.697 1.158 1.00 84.50 116 PRO A C 1
ATOM 905 O O . PRO A 1 116 ? -12.078 -1.363 0.185 1.00 84.50 116 PRO A O 1
ATOM 908 N N . PHE A 1 117 ? -12.524 -1.184 2.366 1.00 83.19 117 PHE A N 1
ATOM 909 C CA . PHE A 1 117 ? -11.426 -0.268 2.627 1.00 83.19 117 PHE A CA 1
ATOM 910 C C . PHE A 1 117 ? -10.065 -0.967 2.506 1.00 83.19 117 PHE A C 1
ATOM 912 O O . PHE A 1 117 ? -9.187 -0.433 1.833 1.00 83.19 117 PHE A O 1
ATOM 919 N N . MET A 1 118 ? -9.914 -2.181 3.045 1.00 83.06 118 MET A N 1
ATOM 920 C CA . MET A 1 118 ? -8.708 -2.995 2.858 1.00 83.06 118 MET A CA 1
ATOM 921 C C . MET A 1 118 ? -8.464 -3.330 1.383 1.00 83.06 118 MET A C 1
ATOM 923 O O . MET A 1 118 ? -7.333 -3.241 0.911 1.00 83.06 118 MET A O 1
ATOM 927 N N . ALA A 1 119 ? -9.520 -3.663 0.637 1.00 85.44 119 ALA A N 1
ATOM 928 C CA . ALA A 1 119 ? -9.436 -3.933 -0.793 1.00 85.44 119 ALA A CA 1
ATOM 929 C C . ALA A 1 119 ? -9.004 -2.692 -1.587 1.00 85.44 119 ALA A C 1
ATOM 931 O O . ALA A 1 119 ? -8.184 -2.812 -2.492 1.00 85.44 119 ALA A O 1
ATOM 932 N N . ARG A 1 120 ? -9.505 -1.499 -1.230 1.00 84.62 120 ARG A N 1
ATOM 933 C CA . ARG A 1 120 ? -9.047 -0.230 -1.822 1.00 84.62 120 ARG A CA 1
ATOM 934 C C . ARG A 1 120 ? -7.581 0.037 -1.521 1.00 84.62 120 ARG A C 1
ATOM 936 O O . ARG A 1 120 ? -6.835 0.322 -2.444 1.00 84.62 120 ARG A O 1
ATOM 943 N N . LEU A 1 121 ? -7.154 -0.123 -0.267 1.00 83.31 121 LEU A N 1
ATOM 944 C CA . LEU A 1 121 ? -5.747 0.065 0.084 1.00 83.31 121 LEU A CA 1
ATOM 945 C C . LEU A 1 121 ? -4.842 -0.857 -0.723 1.00 83.31 121 LEU A C 1
ATOM 947 O O . LEU A 1 121 ? -3.892 -0.383 -1.328 1.00 83.31 121 LEU A O 1
ATOM 951 N N . ARG A 1 122 ? -5.178 -2.145 -0.815 1.00 85.44 122 ARG A N 1
ATOM 952 C CA . ARG A 1 122 ? -4.415 -3.069 -1.652 1.00 85.44 122 ARG A CA 1
ATOM 953 C C . ARG A 1 122 ? -4.429 -2.631 -3.117 1.00 85.44 122 ARG A C 1
ATOM 955 O O . ARG A 1 122 ? -3.388 -2.534 -3.741 1.00 85.44 122 ARG A O 1
ATOM 962 N N . LYS A 1 123 ? -5.597 -2.295 -3.660 1.00 85.62 123 LYS A N 1
ATOM 963 C CA . LYS A 1 123 ? -5.740 -1.847 -5.051 1.00 85.62 123 LYS A CA 1
ATOM 964 C C . LYS A 1 123 ? -4.863 -0.629 -5.381 1.00 85.62 123 LYS A C 1
ATOM 966 O O . LYS A 1 123 ? -4.352 -0.552 -6.501 1.00 85.62 123 LYS A O 1
ATOM 971 N N . ASP A 1 124 ? -4.754 0.312 -4.453 1.00 81.50 124 ASP A N 1
ATOM 972 C CA . ASP A 1 124 ? -4.136 1.615 -4.696 1.00 81.50 124 ASP A CA 1
ATOM 973 C C . ASP A 1 124 ? -2.644 1.642 -4.325 1.00 81.50 124 ASP A C 1
ATOM 975 O O . ASP A 1 124 ? -1.897 2.435 -4.891 1.00 81.50 124 ASP A O 1
ATOM 979 N N . PHE A 1 125 ? -2.203 0.773 -3.409 1.00 80.94 125 PHE A N 1
ATOM 980 C CA . PHE A 1 125 ? -0.858 0.813 -2.832 1.00 80.94 125 PHE A CA 1
ATOM 981 C C . PHE A 1 125 ? -0.026 -0.459 -3.055 1.00 80.94 125 PHE A C 1
ATOM 983 O O . PHE A 1 125 ? 1.179 -0.402 -2.864 1.00 80.94 125 PHE A O 1
ATOM 990 N N . ASP A 1 126 ? -0.609 -1.596 -3.440 1.00 86.38 126 ASP A N 1
ATOM 991 C CA . ASP A 1 126 ? 0.133 -2.845 -3.677 1.00 86.38 126 ASP A CA 1
ATOM 992 C C . ASP A 1 126 ? 0.665 -2.870 -5.117 1.00 86.38 126 ASP A C 1
ATOM 994 O O . ASP A 1 126 ? -0.112 -2.982 -6.072 1.00 86.38 126 ASP A O 1
ATOM 998 N N . PHE A 1 127 ? 1.983 -2.723 -5.281 1.00 86.69 127 PHE A N 1
ATOM 999 C CA . PHE A 1 127 ? 2.616 -2.698 -6.600 1.00 86.69 127 PHE A CA 1
ATOM 1000 C C . PHE A 1 127 ? 2.443 -4.020 -7.355 1.00 86.69 127 PHE A C 1
ATOM 1002 O O . PHE A 1 127 ? 2.155 -4.000 -8.552 1.00 86.69 127 PHE A O 1
ATOM 1009 N N . ASP A 1 128 ? 2.515 -5.159 -6.667 1.00 88.56 128 ASP A N 1
ATOM 1010 C CA . ASP A 1 128 ? 2.328 -6.466 -7.298 1.00 88.56 128 ASP A CA 1
ATOM 1011 C C . ASP A 1 128 ? 0.877 -6.622 -7.769 1.00 88.56 128 ASP A C 1
ATOM 1013 O O . ASP A 1 128 ? 0.621 -6.966 -8.924 1.00 88.56 128 ASP A O 1
ATOM 1017 N N . ALA A 1 129 ? -0.093 -6.241 -6.928 1.00 88.69 129 ALA A N 1
ATOM 1018 C CA . ALA A 1 129 ? -1.502 -6.240 -7.333 1.00 88.69 129 ALA A CA 1
ATOM 1019 C C . ALA A 1 129 ? -1.786 -5.251 -8.480 1.00 88.69 129 ALA A C 1
ATOM 1021 O O . ALA A 1 129 ? -2.718 -5.447 -9.268 1.00 88.69 129 ALA A O 1
ATOM 1022 N N . PHE A 1 130 ? -1.015 -4.166 -8.581 1.00 90.19 130 PHE A N 1
ATOM 1023 C CA . PHE A 1 130 ? -1.078 -3.254 -9.715 1.00 90.19 130 PHE A CA 1
ATOM 1024 C C . PHE A 1 130 ? -0.572 -3.922 -11.004 1.00 90.19 130 PHE A C 1
ATOM 1026 O O . PHE A 1 130 ? -1.275 -3.851 -12.017 1.00 90.19 130 PHE A O 1
ATOM 1033 N N . LEU A 1 131 ? 0.583 -4.598 -10.966 1.00 91.50 131 LEU A N 1
ATOM 1034 C CA . LEU A 1 131 ? 1.141 -5.326 -12.113 1.00 91.50 131 LEU A CA 1
ATOM 1035 C C . LEU A 1 131 ? 0.196 -6.435 -12.595 1.00 91.50 131 LEU A C 1
ATOM 1037 O O . LEU A 1 131 ? -0.072 -6.535 -13.796 1.00 91.50 131 LEU A O 1
ATOM 1041 N N . GLU A 1 132 ? -0.376 -7.206 -11.669 1.00 93.00 132 GLU A N 1
ATOM 1042 C CA . GLU A 1 132 ? -1.391 -8.221 -11.972 1.00 93.00 132 GLU A CA 1
ATOM 1043 C C . GLU A 1 132 ? -2.619 -7.600 -12.653 1.00 93.00 132 GLU A C 1
ATOM 1045 O O . GLU A 1 132 ? -3.099 -8.102 -13.671 1.00 93.00 132 GLU A O 1
ATOM 1050 N N . ARG A 1 133 ? -3.115 -6.466 -12.139 1.00 93.75 133 ARG A N 1
ATOM 1051 C CA . ARG A 1 133 ? -4.312 -5.794 -12.668 1.00 93.75 133 ARG A CA 1
ATOM 1052 C C . ARG A 1 133 ? -4.143 -5.318 -14.107 1.00 93.75 133 ARG A C 1
ATOM 1054 O O . ARG A 1 133 ? -5.102 -5.390 -14.874 1.00 93.75 133 ARG A O 1
ATOM 1061 N N . ILE A 1 134 ? -2.970 -4.800 -14.466 1.00 93.94 134 ILE A N 1
ATOM 1062 C CA . ILE A 1 134 ? -2.687 -4.383 -15.847 1.00 93.94 134 ILE A CA 1
ATOM 1063 C C . ILE A 1 134 ? -2.245 -5.556 -16.729 1.00 93.94 134 ILE A C 1
ATOM 1065 O O . ILE A 1 134 ? -1.953 -5.350 -17.903 1.00 93.94 134 ILE A O 1
ATOM 1069 N N . ASN A 1 135 ? -2.212 -6.776 -16.183 1.00 94.00 135 ASN A N 1
ATOM 1070 C CA . ASN A 1 135 ? -1.747 -7.977 -16.860 1.00 94.00 135 ASN A CA 1
ATOM 1071 C C . ASN A 1 135 ? -0.308 -7.826 -17.392 1.00 94.00 135 ASN A C 1
ATOM 1073 O O . ASN A 1 135 ? -0.007 -8.175 -18.540 1.00 94.00 135 ASN A O 1
ATOM 1077 N N . TRP A 1 136 ? 0.569 -7.251 -16.558 1.00 94.31 136 TRP A N 1
ATOM 1078 C CA . TRP A 1 136 ? 1.912 -6.837 -16.960 1.00 94.31 136 TRP A CA 1
ATOM 1079 C C . TRP A 1 136 ? 2.744 -7.987 -17.517 1.00 94.31 136 TRP A C 1
ATOM 1081 O O . TRP A 1 136 ? 3.440 -7.790 -18.505 1.00 94.31 136 TRP A O 1
ATOM 1091 N N . ASP A 1 137 ? 2.635 -9.192 -16.961 1.00 92.62 137 ASP A N 1
ATOM 1092 C CA . ASP A 1 137 ? 3.411 -10.347 -17.425 1.00 92.62 137 ASP A CA 1
ATOM 1093 C C . ASP A 1 137 ? 3.151 -10.668 -18.901 1.00 92.62 137 ASP A C 1
ATOM 1095 O O . ASP A 1 137 ? 4.084 -10.903 -19.671 1.00 92.62 137 ASP A O 1
ATOM 1099 N N . ASN A 1 138 ? 1.890 -10.591 -19.333 1.00 93.69 138 ASN A N 1
ATOM 1100 C CA . ASN A 1 138 ? 1.517 -10.823 -20.727 1.00 93.69 138 ASN A CA 1
ATOM 1101 C C . ASN A 1 138 ? 1.958 -9.671 -21.641 1.00 93.69 138 ASN A C 1
ATOM 1103 O O . ASN A 1 138 ? 2.4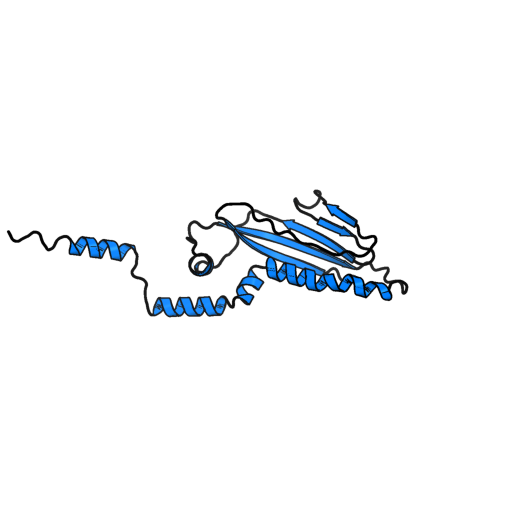24 -9.909 -22.760 1.00 93.69 138 ASN A O 1
ATOM 1107 N N . ILE A 1 139 ? 1.851 -8.424 -21.171 1.00 93.62 139 ILE A N 1
ATOM 1108 C CA . ILE A 1 139 ? 2.342 -7.247 -21.905 1.00 93.62 139 ILE A CA 1
ATOM 1109 C C . ILE A 1 139 ? 3.862 -7.340 -22.077 1.00 93.62 139 ILE A C 1
ATOM 1111 O O . ILE A 1 139 ? 4.369 -7.231 -23.189 1.00 93.62 139 ILE A O 1
ATOM 1115 N N . SER A 1 140 ? 4.578 -7.618 -20.992 1.00 91.81 140 SER A N 1
ATOM 1116 C CA . SER A 1 140 ? 6.026 -7.806 -20.931 1.00 91.81 140 SER A CA 1
ATOM 1117 C C . SER A 1 140 ? 6.490 -8.912 -21.882 1.00 91.81 140 SER A C 1
ATOM 1119 O O . SER A 1 140 ? 7.398 -8.687 -22.683 1.00 91.81 140 SER A O 1
ATOM 1121 N N . ALA A 1 141 ? 5.824 -10.073 -21.874 1.00 91.06 141 ALA A N 1
ATOM 1122 C CA . ALA A 1 141 ? 6.117 -11.168 -22.798 1.00 91.06 141 ALA A CA 1
ATOM 1123 C C . ALA A 1 141 ? 5.898 -10.763 -24.265 1.00 91.06 141 ALA A C 1
ATOM 1125 O O . ALA A 1 141 ? 6.726 -11.065 -25.128 1.00 91.06 141 ALA A O 1
ATOM 1126 N N . THR A 1 142 ? 4.821 -10.025 -24.544 1.00 90.88 142 THR A N 1
ATOM 1127 C CA . THR A 1 142 ? 4.522 -9.520 -25.890 1.00 90.88 142 THR A CA 1
ATOM 1128 C C . THR A 1 142 ? 5.600 -8.543 -26.354 1.00 90.88 142 THR A C 1
ATOM 1130 O O . THR A 1 142 ? 6.187 -8.749 -27.416 1.00 90.88 142 THR A O 1
ATOM 1133 N N . LEU A 1 143 ? 5.941 -7.541 -25.539 1.00 89.56 143 LEU A N 1
ATOM 1134 C CA . LEU A 1 143 ? 7.006 -6.576 -25.827 1.00 89.56 143 LEU A CA 1
ATOM 1135 C C . LEU A 1 143 ? 8.352 -7.271 -26.062 1.00 89.56 143 LEU A C 1
ATOM 1137 O O . LEU A 1 143 ? 9.057 -6.961 -27.024 1.00 89.56 143 LEU A O 1
ATOM 1141 N N . HIS A 1 144 ? 8.685 -8.255 -25.225 1.00 86.75 144 HIS A N 1
ATOM 1142 C CA . HIS A 1 144 ? 9.904 -9.040 -25.373 1.00 86.75 144 HIS A CA 1
ATOM 1143 C C . HIS A 1 144 ? 9.928 -9.809 -26.700 1.00 86.75 144 HIS A C 1
ATOM 1145 O O . HIS A 1 144 ? 10.934 -9.787 -27.409 1.00 86.75 144 HIS A O 1
ATOM 1151 N N . SER A 1 145 ? 8.810 -10.437 -27.079 1.00 87.31 145 SER A N 1
ATOM 1152 C CA . SER A 1 145 ? 8.704 -11.137 -28.361 1.00 87.31 145 SER A CA 1
ATOM 1153 C C . SER A 1 145 ? 8.865 -10.180 -29.547 1.00 87.31 145 SER A C 1
ATOM 1155 O O . SER A 1 145 ? 9.659 -10.451 -30.444 1.00 87.31 145 SER A O 1
ATOM 1157 N N . MET A 1 146 ? 8.207 -9.017 -29.521 1.00 86.06 146 MET A N 1
ATOM 1158 C CA . MET A 1 146 ? 8.262 -8.027 -30.601 1.00 86.06 146 MET A CA 1
ATOM 1159 C C . MET A 1 146 ? 9.669 -7.460 -30.796 1.00 86.06 146 MET A C 1
ATOM 1161 O O . MET A 1 146 ? 10.102 -7.281 -31.933 1.00 86.06 146 MET A O 1
ATOM 1165 N N . ARG A 1 147 ? 10.411 -7.237 -29.706 1.00 78.38 147 ARG A N 1
ATOM 1166 C CA . ARG A 1 147 ? 11.795 -6.748 -29.752 1.00 78.38 147 ARG A CA 1
ATOM 1167 C C . ARG A 1 147 ? 12.748 -7.725 -30.448 1.00 78.38 147 ARG A C 1
ATOM 1169 O O . ARG A 1 147 ? 13.701 -7.285 -31.085 1.00 78.38 147 ARG A O 1
ATOM 1176 N N . ASN A 1 148 ? 12.471 -9.027 -30.376 1.00 68.75 148 ASN A N 1
ATOM 1177 C CA . ASN A 1 148 ? 13.241 -10.042 -31.098 1.00 68.75 148 ASN A CA 1
ATOM 1178 C C . ASN A 1 148 ? 12.919 -10.069 -32.604 1.00 68.75 148 ASN A C 1
ATOM 1180 O O . ASN A 1 148 ? 13.773 -10.460 -33.396 1.00 68.75 148 ASN A O 1
ATOM 1184 N N . PHE A 1 149 ? 11.721 -9.634 -33.012 1.00 62.69 149 PHE A N 1
ATOM 1185 C CA . PHE A 1 149 ? 11.318 -9.571 -34.425 1.00 62.69 149 PHE A CA 1
ATOM 1186 C C . PHE A 1 149 ? 11.669 -8.240 -35.106 1.00 62.69 149 PHE A C 1
ATOM 1188 O O . PHE A 1 149 ? 11.928 -8.222 -36.308 1.00 62.69 149 PHE A O 1
ATOM 1195 N N . TYR A 1 150 ? 11.715 -7.141 -34.351 1.00 57.34 150 TYR A N 1
ATOM 1196 C CA . TYR A 1 150 ? 12.081 -5.812 -34.840 1.00 57.34 150 TYR A CA 1
ATOM 1197 C C . TYR A 1 150 ? 13.122 -5.187 -33.904 1.00 57.34 150 TYR A C 1
ATOM 1199 O O . TYR A 1 150 ? 12.755 -4.425 -33.004 1.00 57.34 150 TYR A O 1
ATOM 1207 N N . PRO A 1 151 ? 14.422 -5.497 -34.076 1.00 57.09 151 PRO A N 1
ATOM 1208 C CA . PRO A 1 151 ? 15.458 -4.841 -33.296 1.00 57.09 151 PRO A CA 1
ATOM 1209 C C . PRO A 1 151 ? 15.403 -3.338 -33.586 1.00 57.09 151 PRO A C 1
ATOM 1211 O O . PRO A 1 151 ? 15.545 -2.910 -34.734 1.00 57.09 151 PRO A O 1
ATOM 1214 N N . TYR A 1 152 ? 15.165 -2.534 -32.546 1.00 52.47 152 TYR A N 1
ATOM 1215 C CA . TYR A 1 152 ? 15.282 -1.081 -32.637 1.00 52.47 152 TYR A CA 1
A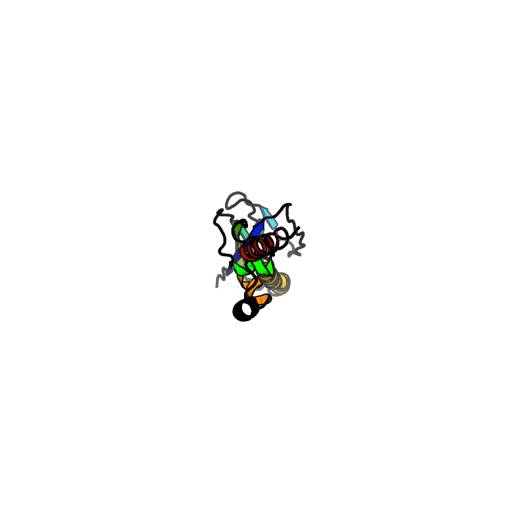TOM 1216 C C . TYR A 1 152 ? 16.684 -0.763 -33.177 1.00 52.47 152 TYR A C 1
ATOM 1218 O O . TYR A 1 152 ? 17.651 -1.341 -32.667 1.00 52.47 152 TYR A O 1
ATOM 1226 N N . PRO A 1 153 ? 16.838 0.099 -34.199 1.00 50.69 153 PRO A N 1
ATOM 1227 C CA .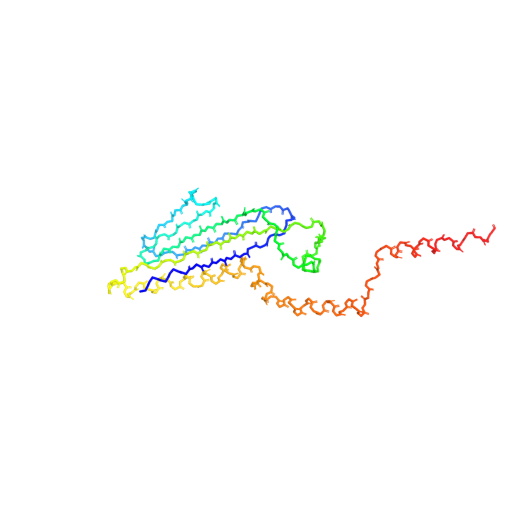 PRO A 1 153 ? 18.163 0.546 -34.584 1.00 50.69 153 PRO A CA 1
ATOM 1228 C C . PRO A 1 153 ? 18.763 1.227 -33.360 1.00 50.69 153 PRO A C 1
ATOM 1230 O O . PRO A 1 153 ? 18.195 2.182 -32.828 1.00 50.69 153 PRO A O 1
ATOM 1233 N N . ASP A 1 154 ? 19.870 0.672 -32.881 1.00 52.41 154 ASP A N 1
ATOM 1234 C CA . ASP A 1 154 ? 20.611 1.232 -31.770 1.00 52.41 154 ASP A CA 1
ATOM 1235 C C . ASP A 1 154 ? 20.922 2.699 -32.117 1.00 52.41 154 ASP A C 1
ATOM 1237 O O . ASP A 1 154 ? 21.350 3.035 -33.226 1.00 52.41 154 ASP A O 1
ATOM 1241 N N . ILE A 1 155 ? 20.584 3.603 -31.200 1.00 52.44 155 ILE A N 1
ATOM 1242 C CA . ILE A 1 155 ? 20.693 5.057 -31.387 1.00 52.44 155 ILE A CA 1
ATOM 1243 C C . ILE A 1 155 ? 22.139 5.447 -31.731 1.00 52.44 155 ILE A C 1
ATOM 1245 O O . ILE A 1 155 ? 22.361 6.401 -32.476 1.00 52.44 155 ILE A O 1
ATOM 1249 N N . HIS A 1 156 ? 23.114 4.634 -31.313 1.00 50.34 156 HIS A N 1
ATOM 1250 C CA . HIS A 1 156 ? 24.519 4.770 -31.690 1.00 50.34 156 HIS A CA 1
ATOM 1251 C C . HIS A 1 156 ? 24.830 4.351 -33.142 1.00 50.34 156 HIS A C 1
ATOM 1253 O O . HIS A 1 156 ? 25.796 4.835 -33.731 1.00 50.34 156 HIS A O 1
ATOM 1259 N N . THR A 1 157 ? 24.016 3.502 -33.778 1.00 49.09 157 THR A N 1
ATOM 1260 C CA . THR A 1 157 ? 24.195 3.121 -35.193 1.00 49.09 157 THR A CA 1
ATOM 1261 C C . THR A 1 157 ? 23.585 4.126 -36.168 1.00 49.09 157 THR A C 1
ATOM 1263 O O . THR A 1 157 ? 24.010 4.192 -37.326 1.00 49.09 157 THR A O 1
ATOM 1266 N N . VAL A 1 158 ? 22.596 4.915 -35.733 1.00 49.16 158 VAL A N 1
ATOM 1267 C CA . VAL A 1 158 ? 21.953 5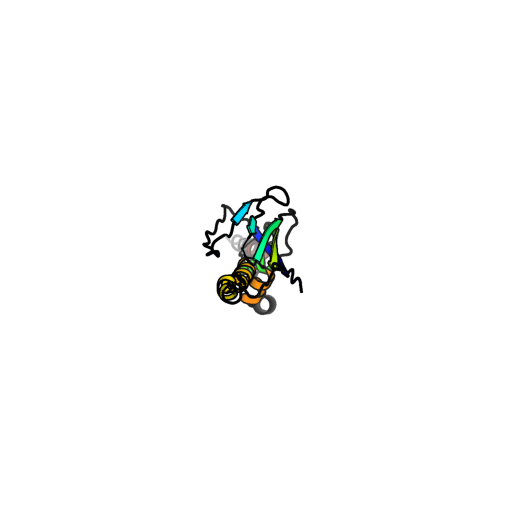.931 -36.583 1.00 49.16 158 VAL A CA 1
ATOM 1268 C C . VAL A 1 158 ? 22.904 7.103 -36.846 1.00 49.16 158 VAL A C 1
ATOM 1270 O O . VAL A 1 158 ? 22.987 7.570 -37.983 1.00 49.16 158 VAL A O 1
ATOM 1273 N N . GLU A 1 159 ? 23.692 7.520 -35.851 1.00 47.00 159 GLU A N 1
ATOM 1274 C CA . GLU A 1 159 ? 24.719 8.554 -36.041 1.00 47.00 159 GLU A CA 1
ATOM 1275 C C . GLU A 1 159 ? 25.891 8.063 -36.902 1.00 47.00 159 GLU A C 1
ATOM 1277 O O . GLU A 1 159 ? 26.316 8.768 -37.819 1.00 47.00 159 GLU A O 1
ATOM 1282 N N . ALA A 1 160 ? 26.336 6.815 -36.715 1.00 47.38 160 ALA A N 1
ATOM 1283 C CA . ALA A 1 160 ? 27.405 6.227 -37.525 1.00 47.38 160 ALA A CA 1
ATOM 1284 C C . ALA A 1 160 ? 27.032 6.131 -39.018 1.00 47.38 160 ALA A C 1
ATOM 1286 O O . ALA A 1 160 ? 27.844 6.442 -39.890 1.00 47.38 160 ALA A O 1
ATOM 1287 N N . LYS A 1 161 ? 25.783 5.770 -39.345 1.00 47.25 161 LYS A N 1
ATOM 1288 C CA . LYS A 1 161 ? 25.319 5.724 -40.745 1.00 47.25 161 LYS A CA 1
ATOM 1289 C C . LYS A 1 161 ? 25.139 7.108 -41.370 1.00 47.25 161 LYS A C 1
ATOM 1291 O O . LYS A 1 161 ? 25.265 7.231 -42.586 1.00 47.25 161 LYS A O 1
ATOM 1296 N N . LYS A 1 162 ? 24.862 8.145 -40.574 1.00 49.41 162 LYS A N 1
ATOM 1297 C CA . LYS A 1 162 ? 24.763 9.529 -41.063 1.00 49.41 162 LYS A CA 1
ATOM 1298 C C . LYS A 1 162 ? 26.146 10.129 -41.342 1.00 49.41 162 LYS A C 1
ATOM 1300 O O . LYS A 1 162 ? 26.293 10.836 -42.331 1.00 49.41 162 LYS A O 1
ATOM 1305 N N . ALA A 1 163 ? 27.154 9.775 -40.540 1.00 49.19 163 ALA A N 1
ATOM 1306 C CA . ALA A 1 163 ? 28.546 10.177 -40.752 1.00 49.19 163 ALA A CA 1
ATOM 1307 C C . ALA A 1 163 ? 29.165 9.539 -42.011 1.00 49.19 163 ALA A C 1
ATOM 1309 O O . ALA A 1 163 ? 29.804 10.232 -42.793 1.00 49.19 163 ALA A O 1
ATOM 1310 N N . VAL A 1 164 ? 28.904 8.252 -42.271 1.00 51.94 164 VAL A N 1
ATOM 1311 C CA . VAL A 1 164 ? 29.426 7.551 -43.466 1.00 51.94 164 VAL A CA 1
ATOM 1312 C C . VAL A 1 164 ? 28.780 8.046 -44.770 1.00 51.94 164 VAL A C 1
ATOM 1314 O O . VAL A 1 164 ? 29.395 7.997 -45.832 1.00 51.94 164 VAL A O 1
ATOM 1317 N N . ARG A 1 165 ? 27.547 8.563 -44.710 1.00 49.22 165 ARG A N 1
ATOM 1318 C CA . ARG A 1 165 ? 26.843 9.116 -45.880 1.00 49.22 165 ARG A CA 1
ATOM 1319 C C . ARG A 1 165 ? 27.206 10.576 -46.185 1.00 49.22 165 ARG A C 1
ATOM 1321 O O . ARG A 1 165 ? 26.817 11.067 -47.232 1.00 49.22 165 ARG A O 1
ATOM 1328 N N . GLY A 1 166 ? 27.923 11.256 -45.286 1.00 46.97 166 GLY A N 1
ATOM 1329 C CA . GLY A 1 166 ? 28.375 12.641 -45.464 1.00 46.97 166 GLY A CA 1
ATOM 1330 C C . GLY A 1 166 ? 29.755 12.781 -46.113 1.00 46.97 166 GLY A C 1
ATOM 1331 O O . GLY A 1 166 ? 30.161 13.896 -46.405 1.00 46.97 166 GLY A O 1
ATOM 1332 N N . THR A 1 167 ? 30.477 11.679 -46.338 1.00 49.06 167 THR A N 1
ATOM 1333 C CA . THR A 1 167 ? 31.859 11.684 -46.858 1.00 49.06 167 THR A CA 1
ATOM 1334 C C . THR A 1 167 ? 31.988 11.155 -48.291 1.00 49.06 167 THR A C 1
ATOM 1336 O O . THR A 1 167 ? 33.093 10.837 -48.709 1.00 49.06 167 THR A O 1
ATOM 1339 N N . SER A 1 168 ? 30.887 11.003 -49.040 1.00 47.50 168 SER A N 1
ATOM 1340 C CA . SER A 1 168 ? 30.909 10.451 -50.415 1.00 47.50 168 SER A CA 1
ATOM 1341 C C . SER A 1 168 ? 30.555 11.440 -51.534 1.00 47.50 168 SER A C 1
ATOM 1343 O O . SER A 1 168 ? 30.601 11.041 -52.690 1.00 47.50 168 SER A O 1
ATOM 1345 N N . ASP A 1 169 ? 30.286 12.715 -51.225 1.00 48.59 169 ASP A N 1
ATOM 1346 C CA . ASP A 1 169 ? 29.860 13.716 -52.225 1.00 48.59 169 ASP A CA 1
ATOM 1347 C C . ASP A 1 169 ? 30.871 14.871 -52.439 1.00 48.59 169 ASP A C 1
ATOM 1349 O O . ASP A 1 169 ? 30.510 15.908 -52.991 1.00 48.59 169 ASP A O 1
ATOM 1353 N N . GLU A 1 170 ? 32.141 14.722 -52.037 1.00 47.22 170 GLU A N 1
ATOM 1354 C CA . GLU A 1 170 ? 33.149 15.800 -52.144 1.00 47.22 170 GLU A CA 1
ATOM 1355 C C . GLU A 1 170 ? 34.487 15.361 -52.778 1.00 47.22 170 GLU A C 1
ATOM 1357 O O . GLU A 1 170 ? 35.548 15.883 -52.456 1.00 47.22 170 GLU A O 1
ATOM 1362 N N . GLU A 1 171 ? 34.437 14.416 -53.721 1.00 43.72 171 GLU A N 1
ATOM 1363 C CA . GLU A 1 171 ? 35.564 14.053 -54.600 1.00 43.72 171 GLU A CA 1
ATOM 1364 C C . GLU A 1 171 ? 35.079 13.935 -56.058 1.00 43.72 171 GLU A C 1
ATOM 1366 O O . GLU A 1 171 ? 35.080 12.868 -56.651 1.00 43.72 171 GLU A O 1
ATOM 1371 N N . ASP A 1 172 ? 34.570 15.037 -56.616 1.00 44.03 172 ASP A N 1
ATOM 1372 C CA . ASP A 1 172 ? 34.560 15.285 -58.068 1.00 44.03 172 ASP A CA 1
ATOM 1373 C C . ASP A 1 172 ? 34.079 16.722 -58.333 1.00 44.03 172 ASP A C 1
ATOM 1375 O O . ASP A 1 172 ? 32.884 16.977 -58.521 1.00 44.03 172 ASP A O 1
ATOM 1379 N N . ARG A 1 173 ? 35.013 17.684 -58.308 1.00 37.53 173 ARG A N 1
ATOM 1380 C CA . ARG A 1 173 ? 34.922 18.977 -59.012 1.00 37.53 173 ARG A CA 1
ATOM 1381 C C . ARG A 1 173 ? 36.243 19.732 -59.027 1.00 37.53 173 ARG A C 1
ATOM 1383 O O . ARG A 1 173 ? 36.857 19.870 -57.949 1.00 37.53 173 ARG A O 1
#

Sequence (173 aa):
MSGDKIITTIVVSAYSGDKYYHHFSLTLPQGSRISRSDKESIGSLAIRGPLVDIDFAVVCDGFGAGVPFNFLQEYMNLDPFKASAMEVKVFVKVSVKRRFSVLLQGSTNYYGWVEPFMARLRKDFDFDAFLERINWDNISATLHSMRNFYPYPDIHTVEAKKAVRGTSDEEDR

pLDDT: mean 72.57, std 16.09, range [33.94, 94.31]